Protein AF-A0A255Z8R2-F1 (afdb_monomer)

Nearest PDB structures (foldseek):
  2va0-assembly2_B  TM=4.536E-01  e=2.014E+00  Cellvibrio japonicus
  2va0-assembly6_F  TM=4.466E-01  e=2.778E+00  Cellvibrio japonicus
  5ks8-assembly1_D  TM=4.578E-01  e=5.285E+00  Methylobacillus flagellatus KT
  8upk-assembly1_A  TM=4.977E-01  e=7.774E+00  Stigmate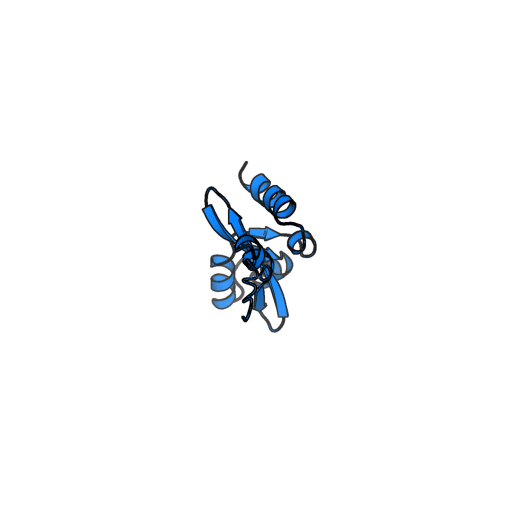lla aurantiaca
  6gzz-assembly1_W4  TM=4.239E-01  e=9.429E+00  Thermus thermophilus HB8

Sequence (98 aa):
MRLVFFVFIPVKSIYLLKLFTMISFNNMDFKSRVVYMPEVGEVLVSVVSLNELLMTEEGDYVNEKAQLIDEQIFYFVNDDEIDLPVKSLMSILSIGFV

Mean predicted aligned error: 9.35 Å

pLDDT: mean 81.34, std 20.66, range [36.34, 97.25]

Foldseek 3Di:
DDDDDPPCPPPVVVVVPPAWDWDADPNDTWTKGWDQDPVPGTFIETAVVLVVQQADPVGHGPDPVSVVVVVRHPYHDHRVLSPDDNVSNVVVVVVVPD

Solvent-accessible surface area (backbone atoms only — not comparable to full-atom values): 6192 Å² total; per-residue (Å²): 138,84,87,78,82,79,80,79,72,61,75,80,63,68,74,73,76,72,62,71,47,72,50,78,54,96,93,40,77,38,65,26,30,72,47,79,42,95,91,81,38,80,40,33,35,35,28,41,77,53,56,66,66,28,37,41,100,87,71,44,60,72,41,71,69,33,46,61,52,51,77,60,45,73,46,67,38,53,75,73,48,72,75,45,57,66,73,58,41,49,55,58,60,58,60,77,77,114

Structure 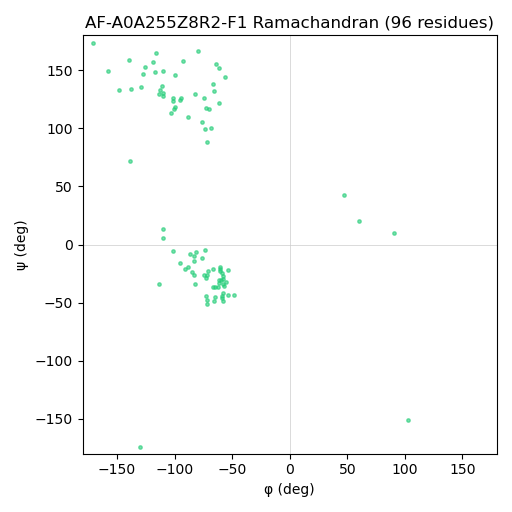(mmCIF, N/CA/C/O backbone):
data_AF-A0A255Z8R2-F1
#
_entry.id   AF-A0A255Z8R2-F1
#
loop_
_atom_site.group_PDB
_atom_site.id
_atom_site.type_symbol
_atom_site.label_atom_id
_atom_site.label_alt_id
_atom_site.label_comp_id
_atom_site.label_asym_id
_atom_site.label_entity_id
_atom_site.label_seq_id
_atom_site.pdbx_PDB_ins_code
_atom_site.Cartn_x
_atom_site.Cartn_y
_atom_site.Cartn_z
_atom_site.occupancy
_atom_site.B_iso_or_equiv
_atom_site.auth_seq_id
_atom_site.auth_comp_id
_atom_site.auth_asym_id
_atom_site.auth_atom_id
_atom_site.pdbx_PDB_model_num
ATOM 1 N N . MET A 1 1 ? 51.091 -19.564 -7.300 1.00 40.81 1 MET A N 1
ATOM 2 C CA . MET A 1 1 ? 50.384 -18.476 -8.012 1.00 40.81 1 MET A CA 1
ATOM 3 C C . MET A 1 1 ? 48.888 -18.673 -7.786 1.00 40.81 1 MET A C 1
ATOM 5 O O . MET A 1 1 ? 48.363 -19.672 -8.253 1.00 40.81 1 MET A O 1
ATOM 9 N N . ARG A 1 2 ? 48.221 -17.830 -6.985 1.00 38.75 2 ARG A N 1
ATOM 10 C CA . ARG A 1 2 ? 46.768 -17.916 -6.736 1.00 38.75 2 ARG A CA 1
ATOM 11 C C . ARG A 1 2 ? 46.080 -16.823 -7.554 1.00 38.75 2 ARG A C 1
ATOM 13 O O . ARG A 1 2 ? 46.309 -15.650 -7.281 1.00 38.75 2 ARG A O 1
ATOM 20 N N . LEU A 1 3 ? 45.287 -17.204 -8.556 1.00 38.31 3 LEU A N 1
ATOM 21 C CA . LEU A 1 3 ? 44.382 -16.274 -9.231 1.00 38.31 3 LEU A CA 1
ATOM 22 C C . LEU A 1 3 ? 43.217 -15.964 -8.286 1.00 38.31 3 LEU A C 1
ATOM 24 O O . LEU A 1 3 ? 42.464 -16.861 -7.911 1.00 38.31 3 LEU A O 1
ATOM 28 N N . VAL A 1 4 ? 43.082 -14.697 -7.904 1.00 44.75 4 VAL A N 1
ATOM 29 C CA . VAL A 1 4 ? 41.886 -14.173 -7.241 1.00 44.75 4 VAL A CA 1
ATOM 30 C C . VAL A 1 4 ? 40.938 -13.720 -8.345 1.00 44.75 4 VAL A C 1
ATOM 32 O O . VAL A 1 4 ? 41.216 -12.749 -9.045 1.00 44.75 4 VAL A O 1
ATOM 35 N N . PHE A 1 5 ? 39.838 -14.446 -8.533 1.00 36.34 5 PHE A N 1
ATOM 36 C CA . PHE A 1 5 ? 38.751 -14.008 -9.401 1.00 36.34 5 PHE A CA 1
ATOM 37 C C . PHE A 1 5 ? 37.956 -12.929 -8.666 1.00 36.34 5 PHE A C 1
ATOM 39 O O . PHE A 1 5 ? 37.193 -13.224 -7.748 1.00 36.34 5 PHE A O 1
ATOM 46 N N . PHE A 1 6 ? 38.132 -11.672 -9.066 1.00 40.62 6 PHE A N 1
ATOM 47 C CA . PHE A 1 6 ? 37.178 -10.624 -8.726 1.00 40.62 6 PHE A CA 1
ATOM 48 C C . PHE A 1 6 ? 35.932 -10.841 -9.584 1.00 40.62 6 PHE A C 1
ATOM 50 O O . PHE A 1 6 ? 35.905 -10.488 -10.762 1.00 40.62 6 PHE A O 1
ATOM 57 N N . VAL A 1 7 ? 34.904 -11.461 -9.006 1.00 43.59 7 VAL A N 1
ATOM 58 C CA . VAL A 1 7 ? 33.562 -11.443 -9.591 1.00 43.59 7 VAL A CA 1
ATOM 59 C C . VAL A 1 7 ? 33.054 -10.010 -9.467 1.00 43.59 7 VAL A C 1
ATOM 61 O O . VAL A 1 7 ? 32.654 -9.563 -8.395 1.00 43.59 7 VAL A O 1
ATOM 64 N N . PHE A 1 8 ? 33.133 -9.268 -10.568 1.00 43.09 8 PHE A N 1
ATOM 65 C CA . PHE A 1 8 ? 32.559 -7.936 -10.690 1.00 43.09 8 PHE A CA 1
ATOM 66 C C . PHE A 1 8 ? 31.037 -8.100 -10.762 1.00 43.09 8 PHE A C 1
ATOM 68 O O . PHE A 1 8 ? 30.468 -8.281 -11.836 1.00 43.09 8 PHE A O 1
ATOM 75 N N . ILE A 1 9 ? 30.369 -8.119 -9.607 1.00 46.66 9 ILE A N 1
ATOM 76 C CA . ILE A 1 9 ? 28.909 -8.030 -9.573 1.00 46.66 9 ILE A CA 1
ATOM 77 C C . ILE A 1 9 ? 28.569 -6.595 -9.997 1.00 46.66 9 ILE A C 1
ATOM 79 O O . ILE A 1 9 ? 28.977 -5.656 -9.308 1.00 46.66 9 ILE A O 1
ATOM 83 N N . PRO A 1 10 ? 27.869 -6.370 -11.124 1.00 41.00 10 PRO A N 1
ATOM 84 C CA . PRO A 1 10 ? 27.474 -5.025 -11.504 1.00 41.00 10 PRO A CA 1
ATOM 85 C C . PRO A 1 10 ? 26.553 -4.465 -10.416 1.00 41.00 10 PRO A C 1
ATOM 87 O O . PRO A 1 10 ? 25.495 -5.025 -10.136 1.00 41.00 10 PRO A O 1
ATOM 90 N N . VAL A 1 11 ? 26.942 -3.334 -9.825 1.00 47.41 11 VAL A N 1
ATOM 91 C CA . VAL A 1 11 ? 26.219 -2.640 -8.739 1.00 47.41 11 VAL A CA 1
ATOM 92 C C . VAL A 1 11 ? 24.750 -2.345 -9.104 1.00 47.41 11 VAL A C 1
ATOM 94 O O . VAL A 1 11 ? 23.892 -2.277 -8.231 1.00 47.41 11 VAL A O 1
ATOM 97 N N . LYS A 1 12 ? 24.410 -2.296 -10.402 1.00 41.88 12 LYS A N 1
ATOM 98 C CA . LYS A 1 12 ? 23.021 -2.202 -10.897 1.00 41.88 12 LYS A CA 1
ATOM 99 C C . LYS A 1 12 ? 22.113 -3.371 -10.487 1.00 41.88 12 LYS A C 1
ATOM 101 O O . LYS A 1 12 ? 20.900 -3.201 -10.477 1.00 41.88 12 LYS A O 1
ATOM 106 N N . SER A 1 13 ? 22.667 -4.536 -10.156 1.00 38.44 13 SER A N 1
ATOM 107 C CA . SER A 1 13 ? 21.890 -5.742 -9.844 1.00 38.44 13 SER A CA 1
ATOM 108 C C . SER A 1 13 ? 21.392 -5.801 -8.396 1.00 38.44 13 SER A C 1
ATOM 110 O O . SER A 1 13 ? 20.523 -6.614 -8.092 1.00 38.44 13 SER A O 1
ATOM 112 N N . ILE A 1 14 ? 21.924 -4.965 -7.499 1.00 41.00 14 ILE A N 1
ATOM 113 C CA . ILE A 1 14 ? 21.626 -5.038 -6.058 1.00 41.00 14 ILE A CA 1
ATOM 114 C C . ILE A 1 14 ? 20.336 -4.262 -5.717 1.00 41.00 14 ILE A C 1
ATOM 116 O O . ILE A 1 14 ? 19.633 -4.616 -4.777 1.00 41.00 14 ILE A O 1
ATOM 120 N N . TYR A 1 15 ? 19.944 -3.286 -6.545 1.00 44.97 15 TYR A N 1
ATOM 121 C CA . TYR A 1 15 ? 18.690 -2.526 -6.398 1.00 44.97 15 TYR A CA 1
ATOM 122 C C . TYR A 1 15 ? 17.431 -3.295 -6.832 1.00 44.97 15 TYR A C 1
ATOM 124 O O . TYR A 1 15 ? 16.315 -2.861 -6.572 1.00 44.97 15 TYR A O 1
ATOM 132 N N . LEU A 1 16 ? 17.591 -4.442 -7.496 1.00 45.12 16 LEU A N 1
ATOM 133 C CA . LEU A 1 16 ? 16.478 -5.234 -8.031 1.00 45.12 16 LEU A CA 1
ATOM 134 C C . LEU A 1 16 ? 15.824 -6.164 -6.997 1.00 45.12 16 LEU A C 1
ATOM 136 O O . LEU A 1 16 ? 14.786 -6.748 -7.288 1.00 45.12 16 LEU A O 1
ATOM 140 N N . LEU A 1 17 ? 16.414 -6.323 -5.808 1.00 43.12 17 LEU A N 1
ATOM 141 C CA . LEU A 1 17 ? 16.069 -7.419 -4.892 1.00 43.12 17 LEU A CA 1
ATOM 142 C C . LEU A 1 17 ? 15.329 -7.007 -3.613 1.00 43.12 17 LEU A C 1
ATOM 144 O O . LEU A 1 17 ? 15.047 -7.861 -2.777 1.00 43.12 17 LEU A O 1
ATOM 148 N N . LYS A 1 18 ? 14.948 -5.736 -3.459 1.00 53.41 18 LYS A N 1
ATOM 149 C CA . LYS A 1 18 ? 14.113 -5.294 -2.330 1.00 53.41 18 LYS A CA 1
ATOM 150 C C . LYS A 1 18 ? 13.054 -4.300 -2.803 1.00 53.41 18 LYS A C 1
ATOM 152 O O . LYS A 1 18 ? 13.167 -3.103 -2.589 1.00 53.41 18 LYS A O 1
ATOM 157 N N . LEU A 1 19 ? 12.060 -4.810 -3.530 1.00 66.81 19 LEU A N 1
ATOM 158 C CA . LEU A 1 19 ? 11.017 -3.996 -4.169 1.00 66.81 19 LEU A CA 1
ATOM 159 C C . LEU A 1 19 ? 9.689 -3.982 -3.411 1.00 66.81 19 LEU A C 1
ATOM 161 O O . LEU A 1 19 ? 8.803 -3.240 -3.803 1.00 66.81 19 LEU A O 1
ATOM 165 N N . PHE A 1 20 ? 9.546 -4.762 -2.342 1.00 79.62 20 PHE A N 1
ATOM 166 C CA . PHE A 1 20 ? 8.314 -4.798 -1.564 1.00 79.62 20 PHE A CA 1
ATOM 167 C C . PHE A 1 20 ? 8.613 -4.619 -0.081 1.00 79.62 20 PHE A C 1
ATOM 169 O O . PHE A 1 20 ? 9.549 -5.213 0.459 1.00 79.62 20 PHE A O 1
ATOM 176 N N . THR A 1 21 ? 7.806 -3.777 0.549 1.00 89.56 21 THR A N 1
ATOM 177 C CA . THR A 1 21 ? 7.684 -3.608 1.992 1.00 89.56 21 THR A CA 1
ATOM 178 C C . THR A 1 21 ? 6.252 -3.946 2.392 1.00 89.56 21 THR A C 1
ATOM 180 O O . THR A 1 21 ? 5.349 -3.909 1.558 1.00 89.56 21 THR A O 1
ATOM 183 N N . MET A 1 22 ? 6.044 -4.301 3.654 1.00 93.81 22 MET A N 1
ATOM 184 C CA . MET A 1 22 ? 4.714 -4.580 4.188 1.00 93.81 22 MET A CA 1
ATOM 185 C C . MET A 1 22 ? 4.361 -3.493 5.198 1.00 93.81 22 MET A C 1
ATOM 187 O O . MET A 1 22 ? 5.184 -3.155 6.051 1.00 93.81 22 MET A O 1
ATOM 191 N N . ILE A 1 23 ? 3.153 -2.947 5.096 1.00 95.25 23 ILE A N 1
ATOM 192 C CA . ILE A 1 23 ? 2.573 -2.061 6.107 1.00 95.25 23 ILE A CA 1
ATOM 193 C C . ILE A 1 23 ? 1.593 -2.889 6.930 1.00 95.25 23 ILE A C 1
ATOM 195 O O . ILE A 1 23 ? 0.699 -3.509 6.364 1.00 95.25 23 ILE A O 1
ATOM 199 N N . SER A 1 24 ? 1.749 -2.888 8.254 1.00 95.62 24 SER A N 1
ATOM 200 C CA . SER A 1 24 ? 0.860 -3.627 9.154 1.00 95.62 24 SER A CA 1
ATOM 201 C C . SER A 1 24 ? -0.177 -2.705 9.798 1.00 95.62 24 SER A C 1
ATOM 203 O O . SER A 1 24 ? 0.146 -1.826 10.617 1.00 95.62 24 SER A O 1
ATOM 205 N N . PHE A 1 25 ? -1.448 -2.953 9.493 1.00 96.00 25 PHE A N 1
ATOM 206 C CA . PHE A 1 25 ? -2.584 -2.201 10.015 1.00 96.00 25 PHE A CA 1
ATOM 207 C C . PHE A 1 25 ? -3.730 -3.145 10.391 1.00 96.00 25 PHE A C 1
ATOM 209 O O . PHE A 1 25 ? -4.038 -4.072 9.654 1.00 96.00 25 PHE A O 1
ATOM 216 N N . ASN A 1 26 ? -4.325 -2.959 11.575 1.00 93.56 26 ASN A N 1
ATOM 217 C CA . ASN A 1 26 ? -5.387 -3.830 12.104 1.00 93.56 26 ASN A CA 1
ATOM 218 C C . ASN A 1 26 ? -5.092 -5.346 12.005 1.00 93.56 26 ASN A C 1
ATOM 220 O O . ASN A 1 26 ? -5.967 -6.135 11.665 1.00 93.56 26 ASN A O 1
ATOM 224 N N . ASN A 1 27 ? -3.857 -5.758 12.327 1.00 94.19 27 ASN A N 1
ATOM 225 C CA . ASN A 1 27 ? -3.369 -7.147 12.234 1.00 94.19 27 ASN A CA 1
ATOM 226 C C . ASN A 1 27 ? -3.404 -7.760 10.819 1.00 94.19 27 ASN A C 1
ATOM 228 O O . ASN A 1 27 ? -3.367 -8.981 10.678 1.00 94.19 27 ASN A O 1
ATOM 232 N N . MET A 1 28 ? -3.456 -6.923 9.787 1.00 95.56 28 MET A N 1
ATOM 233 C CA . MET A 1 28 ? -3.324 -7.308 8.388 1.00 95.56 28 MET A CA 1
ATOM 234 C C . MET A 1 28 ? -2.081 -6.651 7.794 1.00 95.56 28 MET A C 1
ATOM 236 O O . MET A 1 28 ? -1.703 -5.549 8.199 1.00 95.56 28 MET A O 1
ATOM 240 N N . A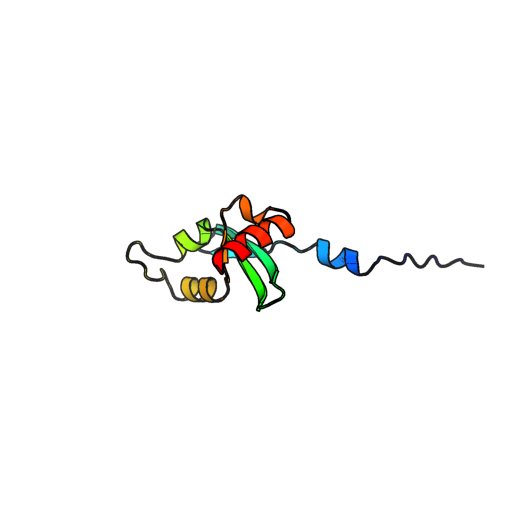SP A 1 29 ? -1.458 -7.336 6.838 1.00 96.12 29 ASP A N 1
ATOM 241 C CA . ASP A 1 29 ? -0.255 -6.867 6.162 1.00 96.12 29 ASP A CA 1
ATOM 242 C C . ASP A 1 29 ? -0.567 -6.507 4.710 1.00 96.12 29 ASP A C 1
ATOM 244 O O . ASP A 1 29 ? -1.084 -7.326 3.948 1.00 96.12 29 ASP A O 1
ATOM 248 N N . PHE A 1 30 ? -0.187 -5.294 4.320 1.00 96.62 30 PHE A N 1
ATOM 249 C CA . PHE A 1 30 ? -0.469 -4.724 3.008 1.00 96.62 30 PHE A CA 1
ATOM 250 C C . PHE A 1 30 ? 0.820 -4.527 2.228 1.00 96.62 30 PHE A C 1
ATOM 252 O O . PHE A 1 30 ? 1.781 -3.923 2.722 1.00 96.62 30 PHE A O 1
ATOM 259 N N . LYS A 1 31 ? 0.844 -5.022 0.989 1.00 95.12 31 LYS A N 1
ATOM 260 C CA . LYS A 1 31 ? 1.990 -4.842 0.099 1.00 95.12 31 LYS A CA 1
ATOM 261 C C . LYS A 1 31 ? 2.146 -3.371 -0.245 1.00 95.12 31 LYS A C 1
ATOM 263 O O . LYS A 1 31 ? 1.202 -2.701 -0.641 1.00 95.12 31 LYS A O 1
ATOM 268 N N . SER A 1 32 ? 3.366 -2.885 -0.122 1.00 95.06 32 SER A N 1
ATOM 269 C CA . SER A 1 32 ? 3.742 -1.535 -0.511 1.00 95.06 32 SER A CA 1
ATOM 270 C C . SER A 1 32 ? 5.101 -1.560 -1.189 1.00 95.06 32 SER A C 1
ATOM 272 O O . SER A 1 32 ? 5.885 -2.501 -1.033 1.00 95.06 32 SER A O 1
ATOM 274 N N . ARG A 1 33 ? 5.400 -0.530 -1.967 1.00 92.50 33 ARG A N 1
ATOM 275 C CA . ARG A 1 33 ? 6.596 -0.483 -2.800 1.00 92.50 33 ARG A CA 1
ATOM 276 C C . ARG A 1 33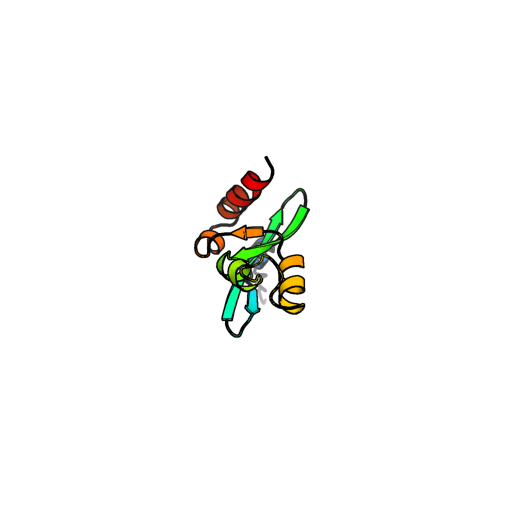 ? 7.100 0.935 -2.936 1.00 92.50 33 ARG A C 1
ATOM 278 O O . ARG A 1 33 ? 6.339 1.839 -3.255 1.00 92.50 33 ARG A O 1
ATOM 285 N N . VAL A 1 34 ? 8.404 1.101 -2.751 1.00 91.31 34 VAL A N 1
ATOM 286 C CA . VAL A 1 34 ? 9.073 2.357 -3.083 1.00 91.31 34 VAL A CA 1
ATOM 287 C C . VAL A 1 34 ? 9.378 2.364 -4.578 1.00 91.31 34 VAL A C 1
ATOM 289 O O . VAL A 1 34 ? 9.949 1.406 -5.112 1.00 91.31 34 VAL A O 1
ATOM 292 N N . VAL A 1 35 ? 8.997 3.442 -5.254 1.00 88.50 35 VAL A N 1
ATOM 293 C CA . VAL A 1 35 ? 9.334 3.702 -6.656 1.00 88.50 35 VAL A CA 1
ATOM 294 C C . VAL A 1 35 ? 10.003 5.062 -6.785 1.00 88.50 35 VAL A C 1
ATOM 296 O O . VAL A 1 35 ? 9.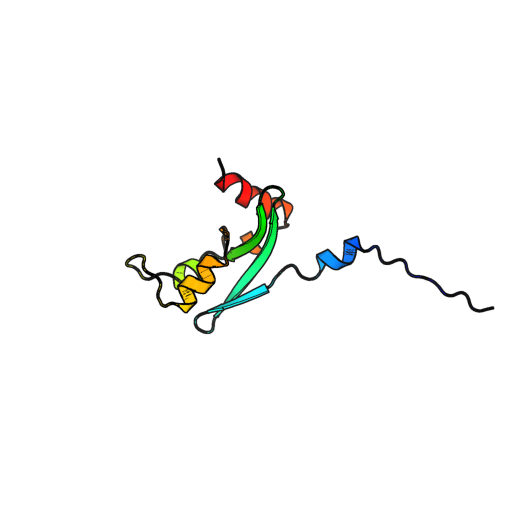775 5.958 -5.980 1.00 88.50 35 VAL A O 1
ATOM 299 N N . TYR A 1 36 ? 10.848 5.214 -7.802 1.00 86.56 36 TYR A N 1
ATOM 300 C CA . TYR 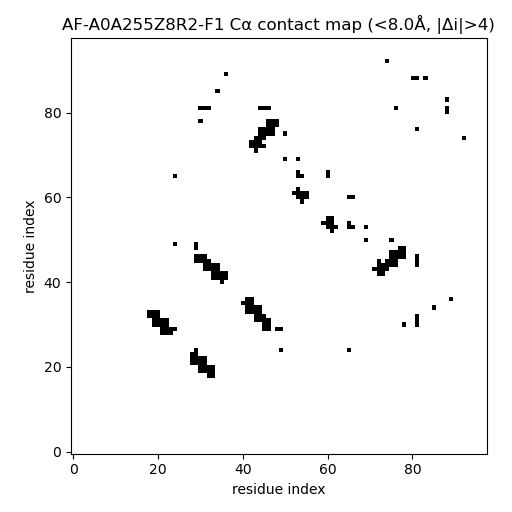A 1 36 ? 11.499 6.484 -8.091 1.00 86.56 36 TYR A CA 1
ATOM 301 C C . TYR A 1 36 ? 10.773 7.202 -9.228 1.00 86.56 36 TYR A C 1
ATOM 303 O O . TYR A 1 36 ? 10.733 6.708 -10.359 1.00 86.56 36 TYR A O 1
ATOM 311 N N . MET A 1 37 ? 10.237 8.380 -8.926 1.00 84.19 37 MET A N 1
ATOM 312 C CA . MET A 1 37 ? 9.642 9.301 -9.884 1.00 84.19 37 MET A CA 1
ATOM 313 C C . MET A 1 37 ? 10.630 10.434 -10.186 1.00 84.19 37 MET A C 1
ATOM 315 O O . MET A 1 37 ? 11.039 11.121 -9.255 1.00 84.19 37 MET A O 1
ATOM 319 N N . PRO A 1 38 ? 11.014 10.682 -11.453 1.00 80.81 38 PRO A N 1
ATOM 320 C CA . PRO A 1 38 ? 12.021 11.697 -11.781 1.00 80.81 38 PRO A CA 1
ATOM 321 C C . PRO A 1 38 ? 11.729 13.114 -11.262 1.00 80.81 38 PRO A C 1
ATOM 323 O O . PRO A 1 38 ? 12.666 13.839 -10.945 1.00 80.81 38 PRO A O 1
ATOM 326 N N . GLU A 1 39 ? 10.455 13.506 -11.170 1.00 83.12 39 GLU A N 1
ATOM 327 C CA . GLU A 1 39 ? 10.046 14.860 -10.757 1.00 83.12 39 GLU A CA 1
ATOM 328 C C . GLU A 1 39 ? 9.825 15.004 -9.243 1.00 83.12 39 GLU A C 1
ATOM 330 O O . GLU A 1 39 ? 9.893 16.113 -8.720 1.00 83.12 39 GLU A O 1
ATOM 335 N N . VAL A 1 40 ? 9.586 13.894 -8.536 1.00 86.12 40 VAL A N 1
ATOM 336 C CA . VAL A 1 40 ? 9.189 13.886 -7.113 1.00 86.12 40 VAL A CA 1
ATOM 337 C C . VAL A 1 40 ? 10.269 13.267 -6.220 1.00 86.12 40 VAL A C 1
ATOM 339 O O . VAL A 1 40 ? 10.480 13.708 -5.094 1.00 86.12 40 VAL A O 1
ATOM 342 N N . GLY A 1 41 ? 10.998 12.273 -6.727 1.00 87.56 41 GLY A N 1
ATOM 343 C CA . GLY A 1 41 ? 11.957 11.471 -5.976 1.00 87.56 41 GLY A CA 1
ATOM 344 C C . GLY A 1 41 ? 11.414 10.088 -5.620 1.00 87.56 41 GLY A C 1
ATOM 345 O O . GLY A 1 41 ? 10.630 9.497 -6.362 1.00 87.56 41 GLY A O 1
ATOM 346 N N . GLU A 1 42 ? 11.886 9.536 -4.506 1.00 89.56 42 GLU A N 1
ATOM 347 C CA . GLU A 1 42 ? 11.389 8.262 -3.982 1.00 89.56 42 GLU A CA 1
ATOM 348 C C . GLU A 1 42 ? 10.008 8.458 -3.357 1.00 89.56 42 GLU A C 1
ATOM 350 O O . GLU A 1 42 ? 9.831 9.300 -2.480 1.00 89.56 42 GLU A O 1
ATOM 355 N N . VAL A 1 43 ? 9.038 7.666 -3.803 1.00 90.56 43 VAL A N 1
ATOM 356 C CA . VAL A 1 43 ? 7.666 7.700 -3.298 1.00 90.56 43 VAL A CA 1
ATOM 357 C C . VAL A 1 43 ? 7.219 6.305 -2.889 1.00 90.56 43 VAL A C 1
ATOM 359 O O . VAL A 1 43 ? 7.619 5.306 -3.495 1.00 90.56 43 VAL A O 1
ATOM 362 N N . LEU A 1 44 ? 6.382 6.234 -1.857 1.00 93.31 44 LEU A N 1
ATOM 363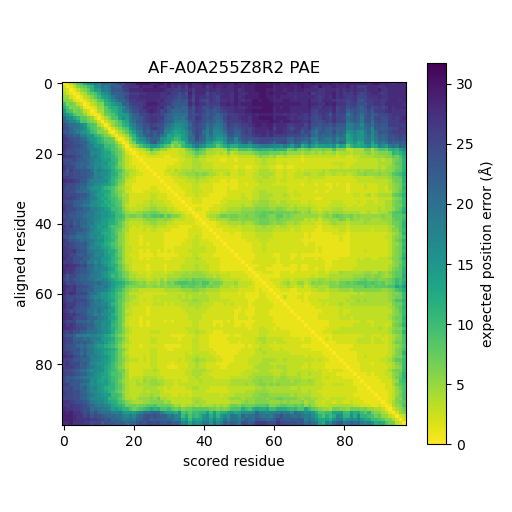 C CA . LEU A 1 44 ? 5.785 4.992 -1.389 1.00 93.31 44 LEU A CA 1
ATOM 364 C C . LEU A 1 44 ? 4.415 4.805 -2.037 1.00 93.31 44 LEU A C 1
ATOM 366 O O . LEU A 1 44 ? 3.549 5.667 -1.938 1.00 93.31 44 LEU A O 1
ATOM 370 N N . VAL A 1 45 ? 4.221 3.662 -2.677 1.00 94.38 45 VAL A N 1
ATOM 371 C CA . VAL A 1 45 ? 2.943 3.251 -3.257 1.00 94.38 45 VAL A CA 1
ATOM 372 C C . VAL A 1 45 ? 2.408 2.087 -2.441 1.00 94.38 45 VAL A C 1
ATOM 374 O O . VAL A 1 45 ? 3.167 1.175 -2.098 1.00 94.38 45 VAL A O 1
ATOM 377 N N . SER A 1 46 ? 1.117 2.109 -2.133 1.00 96.31 46 SER A N 1
ATOM 378 C CA . SER A 1 46 ? 0.438 1.029 -1.415 1.00 96.31 46 SER A CA 1
ATOM 379 C C . SER A 1 46 ? -0.836 0.599 -2.139 1.00 96.31 46 SER A C 1
ATOM 381 O O . SER A 1 46 ? -1.093 1.036 -3.259 1.00 96.31 46 SER A O 1
ATOM 383 N N . VAL A 1 47 ? -1.602 -0.299 -1.530 1.00 96.69 47 VAL A N 1
ATOM 384 C CA . VAL A 1 47 ? -2.794 -0.909 -2.130 1.00 96.69 47 VAL A CA 1
ATOM 385 C C . VAL A 1 47 ? -4.084 -0.249 -1.653 1.00 96.69 47 VAL A C 1
ATOM 387 O O . VAL A 1 47 ? -4.183 0.170 -0.501 1.00 96.69 47 VAL A O 1
ATOM 390 N N . VAL A 1 48 ? -5.089 -0.174 -2.526 1.00 96.44 48 VAL A N 1
ATOM 391 C CA . VAL A 1 48 ? -6.411 0.399 -2.214 1.00 96.44 48 VAL A CA 1
ATOM 392 C C . VAL A 1 48 ? -7.064 -0.299 -1.019 1.00 96.44 48 VAL A C 1
ATOM 394 O O . VAL A 1 48 ? -7.652 0.382 -0.183 1.00 96.44 48 VAL A O 1
ATOM 397 N N . SER A 1 49 ? -6.875 -1.613 -0.861 1.00 96.69 49 SER A N 1
ATOM 398 C CA . SER A 1 49 ? -7.376 -2.353 0.305 1.00 96.69 49 SER A CA 1
ATOM 399 C C . SER A 1 49 ? -6.856 -1.830 1.652 1.00 96.69 49 SER A C 1
ATOM 401 O O . SER A 1 49 ? -7.545 -1.953 2.663 1.00 96.69 49 SER A O 1
ATOM 403 N N . LEU A 1 50 ? -5.668 -1.207 1.689 1.00 96.88 50 LEU A N 1
ATOM 404 C CA . LEU A 1 50 ? -5.193 -0.495 2.875 1.00 96.88 50 LEU A CA 1
ATOM 405 C C . LEU A 1 50 ? -5.990 0.795 3.073 1.00 96.88 50 LEU A C 1
ATOM 407 O O . LEU A 1 50 ? -6.507 1.006 4.164 1.00 96.88 50 LEU A O 1
ATOM 411 N N . ASN A 1 51 ? -6.107 1.626 2.030 1.00 96.00 51 ASN A N 1
ATOM 412 C CA . ASN A 1 51 ? -6.809 2.914 2.074 1.00 96.00 51 ASN A CA 1
ATOM 413 C C . ASN A 1 51 ? -8.247 2.780 2.603 1.00 96.00 51 ASN A C 1
ATOM 415 O O . ASN A 1 51 ? -8.664 3.539 3.474 1.00 96.00 51 ASN A O 1
ATOM 419 N N . GLU A 1 52 ? -8.976 1.759 2.144 1.00 94.94 52 GLU A N 1
ATOM 420 C CA . GLU A 1 52 ? -10.349 1.466 2.585 1.00 94.94 52 GLU A CA 1
ATOM 421 C C . GLU A 1 52 ? -10.467 1.216 4.096 1.00 94.94 52 GLU A C 1
ATOM 423 O O . GLU A 1 52 ? -11.528 1.421 4.677 1.00 94.94 52 GLU A O 1
ATOM 428 N N . LEU A 1 53 ? -9.384 0.788 4.747 1.00 96.69 53 LEU A N 1
ATOM 429 C CA . LEU A 1 53 ? -9.349 0.529 6.184 1.00 96.69 53 LEU A CA 1
ATOM 430 C C . LEU A 1 53 ? -8.815 1.713 6.993 1.00 96.69 53 LEU A C 1
ATOM 432 O O . LEU A 1 53 ? -8.980 1.728 8.215 1.00 96.69 53 LEU A O 1
ATOM 436 N N . LEU A 1 54 ? -8.154 2.676 6.344 1.00 96.75 54 LEU A N 1
ATOM 437 C CA . LEU A 1 54 ? -7.648 3.878 7.007 1.00 96.75 54 LEU A CA 1
ATOM 438 C C . LEU A 1 54 ? -8.778 4.859 7.342 1.00 96.75 54 LEU A C 1
ATOM 440 O O . LEU A 1 54 ? -8.648 5.613 8.309 1.00 96.75 54 LEU A O 1
ATOM 444 N N . MET A 1 55 ? -9.876 4.818 6.584 1.00 94.31 55 MET A N 1
ATOM 445 C CA . MET A 1 55 ? -10.988 5.764 6.670 1.00 94.31 55 MET A CA 1
ATOM 446 C C . MET A 1 55 ? -12.260 5.129 7.255 1.00 94.31 55 MET A C 1
ATOM 448 O O . MET A 1 55 ? -12.523 3.938 7.098 1.00 94.31 55 MET A O 1
ATOM 452 N N . THR A 1 56 ? -13.068 5.935 7.936 1.00 94.31 56 THR A N 1
ATOM 453 C CA . THR A 1 56 ? -14.437 5.618 8.351 1.00 94.31 56 THR A CA 1
ATOM 454 C C . THR A 1 56 ? -15.399 5.807 7.173 1.00 94.31 56 THR A C 1
ATOM 456 O O . THR A 1 56 ? -15.070 6.460 6.182 1.00 94.31 56 THR A O 1
ATOM 459 N N . GLU A 1 57 ? -16.631 5.302 7.291 1.00 92.12 57 GLU A N 1
ATOM 460 C CA . GLU A 1 57 ? -17.692 5.544 6.293 1.00 92.12 57 GLU A CA 1
ATOM 461 C C . GLU A 1 57 ? -18.041 7.038 6.131 1.00 92.12 57 GLU A C 1
ATOM 463 O O . GLU A 1 57 ? -18.587 7.445 5.108 1.00 92.12 57 GLU A O 1
ATOM 468 N N . GLU A 1 58 ? -17.710 7.858 7.132 1.00 93.62 58 GLU A N 1
ATOM 469 C CA . GLU A 1 58 ? -17.938 9.307 7.157 1.00 93.62 58 GLU A CA 1
ATOM 470 C C . GLU A 1 58 ? -16.793 10.095 6.488 1.00 93.62 58 GLU A C 1
ATOM 472 O O . GLU A 1 58 ? -16.935 11.293 6.245 1.00 93.62 58 GLU A O 1
ATOM 477 N N . GLY A 1 59 ? -15.691 9.420 6.131 1.00 91.12 59 GLY A N 1
ATOM 478 C CA . GLY A 1 59 ? -14.525 10.012 5.468 1.00 91.12 59 GLY A CA 1
ATOM 479 C C . GLY A 1 59 ? -13.431 10.525 6.411 1.00 91.12 59 GLY A C 1
ATOM 480 O O . GLY A 1 59 ? -12.507 11.188 5.946 1.00 91.12 59 GLY A O 1
ATOM 481 N N . ASP A 1 60 ? -13.517 10.220 7.708 1.00 95.44 60 ASP A N 1
ATOM 482 C CA . ASP A 1 60 ? -12.489 10.549 8.703 1.00 95.44 60 ASP A CA 1
ATOM 483 C C . ASP A 1 60 ? -11.497 9.394 8.886 1.00 95.44 60 ASP A C 1
ATOM 485 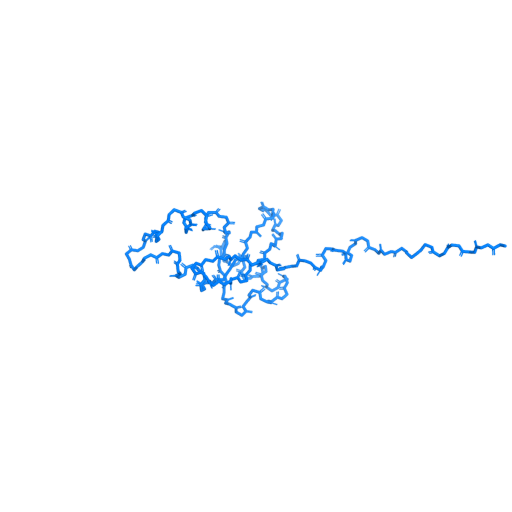O O . ASP A 1 60 ? -11.828 8.237 8.649 1.00 95.44 60 ASP A O 1
ATOM 489 N N . TYR A 1 61 ? -10.291 9.660 9.391 1.00 97.00 61 TYR A N 1
ATOM 490 C CA . TYR A 1 61 ? -9.372 8.579 9.760 1.00 97.00 61 TYR A CA 1
ATOM 491 C C . TYR A 1 61 ? -9.894 7.771 10.952 1.00 97.00 61 TYR A C 1
ATOM 493 O O . TYR A 1 61 ? -10.318 8.329 11.965 1.00 97.00 61 TYR A O 1
ATOM 501 N N . VAL A 1 62 ? -9.762 6.441 10.898 1.00 97.00 62 VAL A N 1
ATOM 502 C CA . VAL A 1 62 ? -10.211 5.558 11.993 1.00 97.00 62 VAL A CA 1
ATOM 503 C C . VAL A 1 62 ? -9.404 5.736 13.288 1.00 97.00 62 VAL A C 1
ATOM 505 O O . VAL A 1 62 ? -9.861 5.338 14.360 1.00 97.00 62 VAL A O 1
ATOM 508 N N . ASN A 1 63 ? -8.182 6.278 13.201 1.00 96.12 63 ASN A N 1
ATOM 509 C CA . ASN A 1 63 ? -7.336 6.707 14.321 1.00 96.12 63 ASN A CA 1
ATOM 510 C C . ASN A 1 63 ? -6.101 7.486 13.816 1.00 96.12 63 ASN A C 1
ATOM 512 O O . ASN A 1 63 ? -5.806 7.504 12.623 1.00 96.12 63 ASN A O 1
ATOM 516 N N . GLU A 1 64 ? -5.318 8.059 14.736 1.00 96.69 64 GLU A N 1
ATOM 517 C CA . GLU A 1 64 ? -4.070 8.778 14.415 1.00 96.69 64 GLU A CA 1
ATOM 518 C C . GLU A 1 64 ? -3.042 7.908 13.675 1.00 96.69 64 GLU A C 1
ATOM 520 O O . GLU A 1 64 ? -2.319 8.391 12.809 1.00 96.69 64 GLU A O 1
ATOM 525 N N . LYS A 1 65 ? -2.979 6.601 13.971 1.00 96.31 65 LYS A N 1
ATOM 526 C CA . LYS A 1 65 ? -2.076 5.687 13.257 1.00 96.31 65 LYS A CA 1
ATOM 527 C C . LYS A 1 65 ? -2.472 5.569 11.782 1.00 96.31 65 LYS A C 1
ATOM 529 O O . LYS A 1 65 ? -1.582 5.457 10.945 1.00 96.31 65 LYS A O 1
ATOM 534 N N . ALA A 1 66 ? -3.766 5.580 11.468 1.00 96.56 66 ALA A N 1
ATOM 535 C CA . ALA A 1 66 ? -4.252 5.528 10.097 1.00 96.56 66 ALA A CA 1
ATOM 536 C C . ALA A 1 66 ? -3.842 6.780 9.316 1.00 96.56 66 ALA A C 1
ATOM 538 O O . ALA A 1 66 ? -3.279 6.656 8.232 1.00 96.56 66 ALA A O 1
ATOM 539 N N . GLN A 1 67 ? -4.006 7.957 9.927 1.00 97.25 67 GLN A N 1
ATOM 540 C CA . GLN A 1 67 ? -3.536 9.220 9.360 1.00 97.25 67 GLN A CA 1
ATOM 541 C C . GLN A 1 67 ? -2.026 9.196 9.091 1.00 97.25 67 GLN A C 1
ATOM 543 O O . GLN A 1 67 ? -1.585 9.500 7.989 1.00 97.25 67 GLN A O 1
ATOM 548 N N . LEU A 1 68 ? -1.223 8.772 10.073 1.00 96.75 68 LEU A N 1
ATOM 549 C CA . LEU A 1 68 ? 0.232 8.695 9.914 1.00 96.75 68 LEU A CA 1
ATOM 550 C C . LEU A 1 68 ? 0.661 7.726 8.806 1.00 96.75 68 LEU A C 1
ATOM 552 O O . LEU A 1 68 ? 1.731 7.904 8.227 1.00 96.75 68 LEU A O 1
ATOM 556 N N . ILE A 1 69 ? -0.112 6.667 8.553 1.00 96.12 69 ILE A N 1
ATOM 557 C CA . ILE A 1 69 ? 0.148 5.734 7.452 1.00 96.12 69 ILE A CA 1
ATOM 558 C C . ILE A 1 69 ? -0.175 6.396 6.113 1.00 96.12 69 ILE A C 1
ATOM 560 O O . ILE A 1 69 ? 0.655 6.321 5.211 1.00 96.12 69 ILE A O 1
ATOM 564 N N . ASP A 1 70 ? -1.334 7.047 5.995 1.00 95.81 70 ASP A N 1
ATOM 565 C CA . ASP A 1 70 ? -1.747 7.737 4.770 1.00 95.81 70 ASP A CA 1
ATOM 566 C C . ASP A 1 70 ? -0.746 8.825 4.364 1.00 95.81 70 ASP A C 1
ATOM 568 O O . ASP A 1 70 ? -0.262 8.830 3.239 1.00 95.81 70 ASP A O 1
ATOM 572 N N . GLU A 1 71 ? -0.301 9.647 5.320 1.00 95.31 71 GLU A N 1
ATOM 573 C CA . GLU A 1 71 ? 0.670 10.726 5.088 1.00 95.31 71 GLU A CA 1
ATOM 574 C C . GLU A 1 71 ? 2.032 10.237 4.553 1.00 95.31 71 GLU A C 1
ATOM 576 O O . GLU A 1 71 ? 2.803 11.018 3.992 1.00 95.31 71 GLU A O 1
ATOM 581 N N . GLN A 1 72 ? 2.355 8.950 4.722 1.00 94.31 72 GLN A N 1
ATOM 582 C CA . GLN A 1 72 ? 3.564 8.339 4.160 1.00 94.31 72 GLN A CA 1
ATOM 583 C C . GLN A 1 72 ? 3.356 7.797 2.742 1.00 94.31 72 GLN A C 1
ATOM 585 O O . GLN A 1 72 ? 4.339 7.549 2.039 1.00 94.31 72 GLN A O 1
ATOM 590 N N . ILE A 1 73 ? 2.110 7.562 2.332 1.00 95.00 73 ILE A N 1
ATOM 591 C CA . ILE A 1 73 ? 1.756 6.932 1.065 1.00 95.00 73 ILE A CA 1
ATOM 592 C C . ILE A 1 73 ? 1.467 8.023 0.039 1.00 95.00 73 ILE A C 1
ATOM 594 O O . ILE A 1 73 ? 0.630 8.896 0.215 1.00 95.00 73 ILE A O 1
ATOM 598 N N . PHE A 1 74 ? 2.176 7.961 -1.079 1.00 93.19 74 PHE A N 1
ATOM 599 C CA . PHE A 1 74 ? 2.015 8.918 -2.164 1.00 93.19 74 PHE A CA 1
ATOM 600 C C . PHE A 1 74 ? 0.829 8.577 -3.069 1.00 93.19 74 PHE A C 1
ATOM 602 O O . PHE A 1 74 ? 0.202 9.466 -3.640 1.00 93.19 74 PHE A O 1
ATOM 609 N N . TYR A 1 75 ? 0.557 7.282 -3.253 1.00 93.19 75 TYR A N 1
ATOM 610 C CA . TYR A 1 75 ? -0.515 6.811 -4.122 1.00 93.19 75 TYR A CA 1
ATOM 611 C C . TYR A 1 75 ? -0.968 5.394 -3.758 1.00 93.19 75 TYR A C 1
ATOM 613 O O . TYR A 1 75 ? -0.156 4.563 -3.335 1.00 93.19 75 TYR A O 1
ATOM 621 N N . PHE A 1 76 ? -2.247 5.106 -4.000 1.00 94.94 76 PHE A N 1
ATOM 622 C CA . PHE A 1 76 ? -2.840 3.781 -3.839 1.00 94.94 76 PHE A CA 1
ATOM 623 C C . PHE A 1 76 ? -3.189 3.172 -5.199 1.00 94.94 76 PHE A C 1
ATOM 625 O O . PHE A 1 76 ? -3.832 3.817 -6.023 1.00 94.94 76 PHE A O 1
ATOM 632 N N . VAL A 1 77 ? -2.772 1.930 -5.431 1.00 95.25 77 VAL A N 1
ATOM 633 C CA . VAL A 1 77 ? -3.079 1.146 -6.642 1.00 95.25 77 VAL A CA 1
ATOM 634 C C . VAL A 1 77 ? -3.907 -0.083 -6.289 1.00 95.25 77 VAL A C 1
ATOM 636 O O . VAL A 1 77 ? -3.976 -0.464 -5.120 1.00 95.25 77 VAL A O 1
ATOM 639 N N . ASN A 1 78 ? -4.524 -0.734 -7.272 1.00 95.94 78 ASN A N 1
ATOM 640 C CA . ASN A 1 78 ? -5.223 -1.989 -7.003 1.00 95.94 78 ASN A CA 1
ATOM 641 C C . ASN A 1 78 ? -4.243 -3.062 -6.485 1.00 95.94 78 ASN A C 1
ATOM 643 O O . ASN A 1 78 ? -3.047 -3.051 -6.795 1.00 95.94 78 ASN A O 1
ATOM 647 N N . ASP A 1 79 ? -4.742 -4.000 -5.682 1.00 94.25 79 ASP A N 1
ATOM 648 C CA . ASP A 1 79 ? -3.925 -5.032 -5.032 1.00 94.25 79 ASP A CA 1
ATOM 649 C C . ASP A 1 79 ? -3.122 -5.904 -6.009 1.00 94.25 79 ASP A C 1
ATOM 651 O O . ASP A 1 79 ? -2.042 -6.382 -5.669 1.00 94.25 79 ASP A O 1
ATOM 655 N N . ASP A 1 80 ? -3.620 -6.103 -7.227 1.00 93.94 80 ASP A N 1
ATOM 656 C CA . ASP A 1 80 ? -2.936 -6.822 -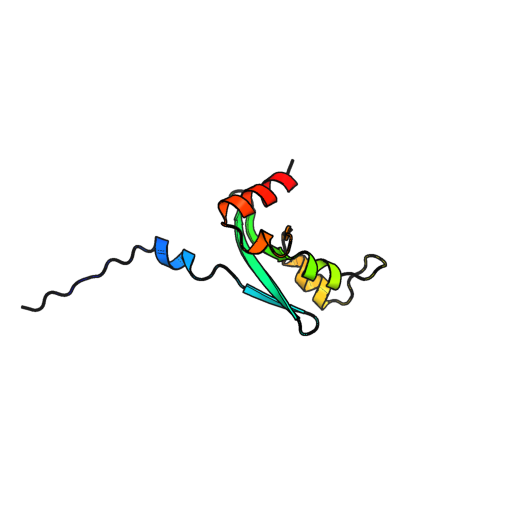8.302 1.00 93.94 80 ASP A CA 1
ATOM 657 C C . ASP A 1 80 ? -1.939 -5.940 -9.077 1.00 93.94 80 ASP A C 1
ATOM 659 O O . ASP A 1 80 ? -0.942 -6.435 -9.610 1.00 93.94 80 ASP A O 1
ATOM 663 N N . GLU A 1 81 ? -2.156 -4.624 -9.099 1.00 93.62 81 GLU A N 1
ATOM 664 C CA . GLU A 1 81 ? -1.297 -3.657 -9.786 1.00 93.62 81 GLU A CA 1
ATOM 665 C C . GLU A 1 81 ? 0.036 -3.429 -9.066 1.00 93.62 81 GLU A C 1
ATOM 667 O O . GLU A 1 81 ? 1.048 -3.156 -9.719 1.00 93.62 81 GLU A O 1
ATOM 672 N N . ILE A 1 82 ? 0.085 -3.585 -7.738 1.00 92.81 82 ILE A N 1
ATOM 673 C CA . ILE A 1 82 ? 1.319 -3.395 -6.953 1.00 92.81 82 ILE A CA 1
ATOM 674 C C . ILE A 1 82 ? 2.442 -4.351 -7.398 1.00 92.81 82 ILE A C 1
ATOM 676 O O . ILE A 1 82 ? 3.629 -4.005 -7.356 1.00 92.81 82 ILE A O 1
ATOM 680 N N . ASP A 1 83 ? 2.064 -5.540 -7.880 1.00 91.88 83 ASP A N 1
ATOM 681 C CA . ASP A 1 83 ? 2.971 -6.589 -8.348 1.00 91.88 83 ASP A CA 1
ATOM 682 C C . ASP A 1 83 ? 3.470 -6.353 -9.789 1.00 91.88 83 ASP A C 1
ATOM 684 O O . ASP A 1 83 ? 4.365 -7.060 -10.268 1.00 91.88 83 ASP A O 1
ATOM 688 N N . LEU A 1 84 ? 2.953 -5.336 -10.489 1.00 91.06 84 LEU A N 1
ATOM 689 C CA . LEU A 1 84 ? 3.363 -5.031 -11.855 1.00 91.06 84 LEU A CA 1
ATOM 690 C C . LEU A 1 84 ? 4.846 -4.621 -11.944 1.00 91.06 84 LEU A C 1
ATOM 692 O O . LEU A 1 84 ? 5.455 -4.096 -10.999 1.00 91.06 84 LEU A O 1
ATOM 696 N N . PRO A 1 85 ? 5.475 -4.802 -13.120 1.00 89.75 85 PRO A N 1
ATOM 697 C CA . PRO A 1 85 ? 6.789 -4.234 -13.382 1.00 89.75 85 PRO A CA 1
ATOM 698 C C . PRO A 1 85 ? 6.783 -2.716 -13.175 1.00 89.75 85 PRO A C 1
ATOM 700 O O . PRO A 1 85 ? 5.825 -2.048 -13.561 1.00 89.75 85 PRO A O 1
ATOM 703 N N . VAL A 1 86 ? 7.889 -2.157 -12.660 1.00 85.19 86 VAL A N 1
ATOM 704 C CA . VAL A 1 86 ? 8.011 -0.711 -12.363 1.00 85.19 86 VAL A CA 1
ATOM 705 C C . VAL A 1 86 ? 7.543 0.146 -13.534 1.00 85.19 86 VAL A C 1
ATOM 707 O O . VAL A 1 86 ? 6.809 1.094 -13.331 1.00 85.19 86 VAL A O 1
ATOM 710 N N . LYS A 1 87 ? 7.908 -0.202 -14.774 1.00 86.00 87 LYS A N 1
ATOM 711 C CA . LYS A 1 87 ? 7.500 0.563 -15.962 1.00 86.00 87 LYS A CA 1
ATOM 712 C C . LYS A 1 87 ? 5.972 0.666 -16.112 1.00 86.00 87 LYS A C 1
ATOM 714 O O . LYS A 1 87 ? 5.473 1.732 -16.465 1.00 86.00 87 LYS A O 1
ATOM 719 N N . SER A 1 88 ? 5.248 -0.421 -15.854 1.00 89.56 88 SER A N 1
ATOM 720 C CA . SER A 1 88 ? 3.783 -0.445 -15.919 1.00 89.56 88 SER A CA 1
ATOM 721 C C . SER A 1 88 ? 3.173 0.308 -14.740 1.00 89.56 88 SER A C 1
ATOM 723 O O . SER A 1 88 ? 2.312 1.151 -14.955 1.00 89.56 88 SER A O 1
ATOM 725 N N . LEU A 1 89 ? 3.693 0.088 -13.528 1.00 87.50 89 LEU A N 1
ATOM 726 C CA . LEU A 1 89 ? 3.260 0.802 -12.324 1.00 87.50 89 LEU A CA 1
ATOM 727 C C . LEU A 1 89 ? 3.445 2.322 -12.477 1.00 87.50 89 LEU A C 1
ATOM 729 O O . LEU A 1 89 ? 2.528 3.092 -12.236 1.00 87.50 89 LEU A O 1
ATOM 733 N N . MET A 1 90 ? 4.592 2.758 -12.999 1.00 85.31 90 MET A N 1
ATOM 734 C CA . MET A 1 90 ? 4.864 4.163 -13.313 1.00 85.31 90 MET A CA 1
ATOM 735 C C . MET A 1 90 ? 3.905 4.736 -14.358 1.00 85.31 90 MET A C 1
ATOM 737 O O . MET A 1 90 ? 3.568 5.909 -14.279 1.00 85.31 90 MET A O 1
ATOM 741 N N . SER A 1 91 ? 3.446 3.927 -15.318 1.00 87.00 91 SER A N 1
ATOM 742 C CA . SER A 1 91 ? 2.466 4.390 -16.309 1.00 87.00 91 SER A CA 1
ATOM 743 C C . SER A 1 91 ? 1.119 4.701 -15.654 1.00 87.00 91 SER A C 1
ATOM 745 O O . SER A 1 91 ? 0.483 5.672 -16.040 1.00 87.00 91 SER A O 1
ATOM 747 N N . ILE A 1 92 ? 0.718 3.923 -14.642 1.00 85.88 92 ILE A N 1
ATOM 748 C CA . ILE A 1 92 ? -0.488 4.179 -13.840 1.00 85.88 92 ILE A CA 1
ATOM 749 C C . ILE A 1 92 ? -0.313 5.478 -13.046 1.00 85.88 92 ILE A C 1
ATOM 751 O O . ILE A 1 92 ? -1.149 6.373 -13.128 1.00 85.88 92 ILE A O 1
ATOM 755 N N . LEU A 1 93 ? 0.823 5.625 -12.357 1.00 82.38 93 LEU A N 1
ATOM 756 C CA . LEU A 1 93 ? 1.112 6.804 -11.535 1.00 82.38 93 LEU A CA 1
ATOM 757 C C . LEU A 1 93 ? 1.178 8.097 -12.359 1.00 82.38 93 LEU A C 1
ATOM 759 O O . LEU A 1 93 ? 0.720 9.132 -11.894 1.00 82.38 93 LEU A O 1
ATOM 763 N N . SER A 1 94 ? 1.705 8.058 -13.588 1.00 75.38 94 SER A N 1
ATOM 764 C CA . SER A 1 94 ? 1.781 9.233 -14.469 1.00 75.38 94 SER A CA 1
ATOM 765 C C . SER A 1 94 ? 0.427 9.698 -15.017 1.00 75.38 94 SER A C 1
ATOM 767 O O . SER A 1 94 ? 0.308 10.861 -15.389 1.00 75.38 94 SER A O 1
ATOM 769 N N . ILE A 1 95 ? -0.589 8.829 -15.070 1.00 60.91 95 ILE A N 1
ATOM 770 C CA . ILE A 1 95 ? -1.935 9.203 -15.539 1.00 60.91 95 ILE A CA 1
ATOM 771 C C . ILE A 1 95 ? -2.650 10.096 -14.512 1.00 60.91 95 ILE A C 1
ATOM 773 O O . ILE A 1 95 ? -3.468 10.923 -14.898 1.00 60.91 95 ILE A O 1
ATOM 777 N N . GLY A 1 96 ? -2.306 9.992 -13.224 1.00 55.94 96 GLY A N 1
ATOM 778 C CA . GLY A 1 96 ? -2.901 10.804 -12.156 1.00 55.94 96 GLY A CA 1
ATOM 779 C C . GLY A 1 96 ? -2.463 12.277 -12.108 1.00 55.94 96 GLY A C 1
ATOM 780 O O . GLY A 1 96 ? -2.996 13.017 -11.288 1.00 55.94 96 GLY A O 1
ATOM 781 N N . PHE A 1 97 ? -1.511 12.707 -12.950 1.00 49.66 97 PHE A N 1
ATOM 782 C CA . PHE A 1 97 ? -0.943 14.070 -12.960 1.00 49.66 97 PHE A CA 1
ATOM 783 C C . PHE A 1 97 ? -1.339 14.918 -14.188 1.00 49.66 97 PHE A C 1
ATOM 785 O O . PHE A 1 97 ? -0.715 15.954 -14.428 1.00 49.66 97 PHE A O 1
ATOM 792 N N . VAL A 1 98 ? -2.339 14.493 -14.974 1.00 41.34 98 VAL A N 1
ATOM 793 C CA . VAL A 1 98 ? -2.847 15.226 -16.158 1.00 41.34 98 VAL A CA 1
ATOM 794 C C . VAL A 1 98 ? -4.156 15.941 -15.855 1.00 41.34 98 VAL A C 1
ATOM 796 O O . VAL A 1 98 ? -5.060 15.290 -15.290 1.00 41.34 98 VAL A O 1
#

Radius of gyration: 18.05 Å; Cα contacts (8 Å, |Δi|>4): 105; chains: 1; bounding box: 68×34×31 Å

Organism: NCBI:txid2022802

Secondary structure (DSSP, 8-state):
----------GGGTTTS---EEEEETTEEEEEEEEEETTTEEEEEEEHHHHHHHB-TTSSBSSHHHHHHHTT-SEEE-TTGGGS-HHHHHHHHHHTT-